Protein AF-A0A371MEX3-F1 (afdb_monomer)

Secondary structure (DSSP, 8-state):
--HHHHHHHHHTTS-----------------------------SSGGG-SSHHHHS--------HHHHHHHHHHHHHHHHH-SS---IIIIIHHHHHHHHHHHHHT--HHHHHHHHHHHHHHH----

Radius of gyration: 25.0 Å; Cα contacts (8 Å, |Δi|>4): 33; chains: 1; bounding box: 58×70×44 Å

Sequence (127 aa):
MSE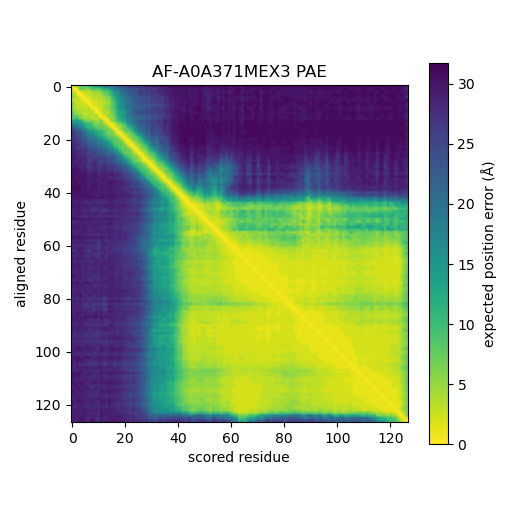DEINNRLSRRLGGDAGNDQDESDDAPSEENAMNAENDVHVRNPWDAERVKSAWNGMTFYLPDAMKDRLDTEYQRLTYECDFEFLKDRHLKPLVIEHGLDAVSEMDPDDVHSALADLEREYSTEE

Structure (mmCIF, N/CA/C/O backbone):
data_AF-A0A371MEX3-F1
#
_entry.id   AF-A0A371MEX3-F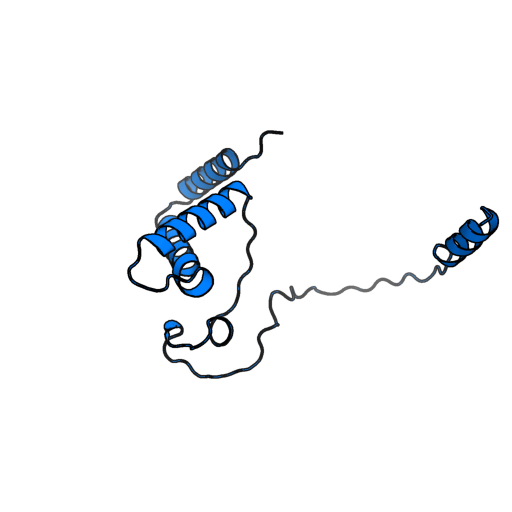1
#
loop_
_atom_site.group_PDB
_atom_site.id
_atom_site.type_symbol
_atom_site.label_atom_id
_atom_site.label_alt_id
_atom_site.label_comp_id
_atom_site.label_asym_id
_atom_site.label_entity_id
_atom_site.label_seq_id
_atom_site.pdbx_PDB_ins_code
_atom_site.Cartn_x
_atom_site.Cartn_y
_atom_site.Cartn_z
_atom_site.occupancy
_atom_site.B_iso_or_equiv
_atom_site.auth_seq_id
_atom_site.auth_comp_id
_atom_site.auth_asym_id
_atom_site.auth_atom_id
_atom_site.pdbx_PDB_model_num
ATOM 1 N N . MET A 1 1 ? -4.411 56.257 -9.674 1.00 52.53 1 MET A N 1
ATOM 2 C CA . MET A 1 1 ? -5.631 55.572 -10.145 1.00 52.53 1 MET A CA 1
ATOM 3 C C . MET A 1 1 ? -6.692 55.833 -9.098 1.00 52.53 1 MET A C 1
ATOM 5 O O . MET A 1 1 ? -6.374 55.668 -7.927 1.00 52.53 1 MET A O 1
ATOM 9 N N . SER A 1 2 ? -7.857 56.341 -9.489 1.00 59.75 2 SER A N 1
ATOM 10 C CA . SER A 1 2 ? -8.897 56.767 -8.542 1.00 59.75 2 SER A CA 1
ATOM 11 C C . SER A 1 2 ? -9.854 55.612 -8.236 1.00 59.75 2 SER A C 1
ATOM 13 O O . SER A 1 2 ? -10.136 54.795 -9.113 1.00 59.75 2 SER A O 1
ATOM 15 N N . GLU A 1 3 ? -10.350 55.542 -7.001 1.00 59.41 3 GLU A N 1
ATOM 16 C CA . GLU A 1 3 ? -11.204 54.458 -6.475 1.00 59.41 3 GLU A CA 1
ATOM 17 C C . GLU A 1 3 ? -12.517 54.259 -7.262 1.00 59.41 3 GLU A C 1
ATOM 19 O O . GLU A 1 3 ? -13.076 53.161 -7.283 1.00 59.41 3 GLU A O 1
ATOM 24 N N . ASP A 1 4 ? -12.953 55.273 -8.011 1.00 62.97 4 ASP A N 1
ATOM 25 C CA . ASP A 1 4 ? -14.137 55.218 -8.875 1.00 62.97 4 ASP A CA 1
ATOM 26 C C . ASP A 1 4 ? -13.981 54.286 -10.092 1.00 62.97 4 ASP A C 1
ATOM 28 O O . ASP A 1 4 ? -14.963 53.751 -10.616 1.00 62.97 4 ASP A O 1
ATOM 32 N N . GLU A 1 5 ? -12.752 54.038 -10.550 1.00 60.97 5 GLU A N 1
ATOM 33 C CA . GLU A 1 5 ? -12.499 53.143 -11.688 1.00 60.97 5 GLU A CA 1
ATOM 34 C C . GLU A 1 5 ? -12.576 51.662 -11.274 1.00 60.97 5 GLU A C 1
ATOM 36 O O . GLU A 1 5 ? -13.011 50.804 -12.047 1.00 60.97 5 GLU A O 1
ATOM 41 N N . ILE A 1 6 ? -12.238 51.364 -10.016 1.00 67.38 6 ILE A N 1
ATOM 42 C CA . ILE A 1 6 ? -12.268 50.008 -9.453 1.00 67.38 6 ILE A CA 1
ATOM 43 C C . ILE A 1 6 ? -13.718 49.573 -9.192 1.00 67.38 6 ILE A C 1
ATOM 45 O O . ILE A 1 6 ? -14.099 48.453 -9.548 1.00 67.38 6 ILE A O 1
ATOM 49 N N . ASN A 1 7 ? -14.559 50.474 -8.674 1.00 63.72 7 ASN A N 1
ATOM 50 C CA . ASN A 1 7 ? -15.971 50.185 -8.401 1.00 63.72 7 ASN A CA 1
ATOM 51 C C . ASN A 1 7 ? -16.790 49.927 -9.676 1.00 63.72 7 ASN A C 1
ATOM 53 O O . ASN A 1 7 ? -17.617 49.016 -9.703 1.00 63.72 7 ASN A O 1
ATOM 57 N N . ASN A 1 8 ? -16.501 50.630 -10.776 1.00 64.00 8 ASN A N 1
ATOM 58 C CA . ASN A 1 8 ? -17.162 50.371 -12.061 1.00 64.00 8 ASN A CA 1
ATOM 59 C C . ASN A 1 8 ? -16.824 48.988 -12.649 1.00 64.00 8 ASN A C 1
ATOM 61 O O . ASN A 1 8 ? -17.633 48.405 -13.377 1.00 64.00 8 ASN A O 1
ATOM 65 N N . ARG A 1 9 ? -15.651 48.429 -12.318 1.00 60.84 9 ARG A N 1
ATOM 66 C CA . ARG A 1 9 ? -15.243 47.087 -12.755 1.00 60.84 9 ARG A CA 1
ATOM 67 C C . ARG A 1 9 ? -15.883 45.977 -11.916 1.00 60.84 9 ARG A C 1
ATOM 69 O O . ARG A 1 9 ? -16.188 44.922 -12.470 1.00 60.84 9 ARG A O 1
ATOM 76 N N . LEU A 1 10 ? -16.117 46.210 -10.621 1.00 63.41 10 LEU A N 1
ATOM 77 C CA . LEU A 1 10 ? -16.800 45.249 -9.747 1.00 63.41 10 LEU A CA 1
ATOM 78 C C . LEU A 1 10 ? -18.302 45.146 -10.046 1.00 63.41 10 LEU A C 1
ATOM 80 O O . LEU A 1 10 ? -18.823 44.033 -10.113 1.00 63.41 10 LEU A O 1
ATOM 84 N N . SER A 1 11 ? -18.979 46.263 -10.325 1.00 63.69 11 SER A N 1
ATOM 85 C CA . SER A 1 11 ? -20.424 46.267 -10.609 1.00 63.69 11 SER A CA 1
ATOM 86 C C . SER A 1 11 ? -20.811 45.504 -11.884 1.00 63.69 11 SER A C 1
ATOM 88 O O . SER A 1 11 ? -21.909 44.965 -11.959 1.00 63.69 11 SER A O 1
ATOM 90 N N . ARG A 1 12 ? -19.912 45.384 -12.877 1.00 61.97 12 ARG A N 1
ATOM 91 C CA . ARG A 1 12 ? -20.153 44.563 -14.084 1.00 61.97 12 ARG A CA 1
ATOM 92 C C . ARG A 1 12 ? -19.970 43.063 -13.873 1.00 61.97 12 ARG A C 1
ATOM 94 O O . ARG A 1 12 ? -20.404 42.293 -14.720 1.00 61.97 12 ARG A O 1
ATOM 101 N N . ARG A 1 13 ? -19.286 42.640 -12.806 1.00 58.44 13 ARG A N 1
ATOM 102 C CA . ARG A 1 13 ? -18.913 41.228 -12.616 1.00 58.44 13 ARG A CA 1
ATOM 103 C C . ARG A 1 13 ? -19.823 40.478 -11.643 1.00 58.44 13 ARG A C 1
ATOM 105 O O . ARG A 1 13 ? -19.714 39.263 -11.564 1.00 58.44 13 ARG A O 1
ATOM 112 N N . LEU A 1 14 ? -20.688 41.189 -10.915 1.00 60.38 14 LEU A N 1
ATOM 113 C CA . LEU A 1 14 ? -21.486 40.637 -9.811 1.00 60.38 14 LEU A CA 1
ATOM 114 C C . LEU A 1 14 ? -22.994 40.948 -9.904 1.00 60.38 14 LEU A C 1
ATOM 116 O O . LEU A 1 14 ? -23.705 40.770 -8.922 1.00 60.38 14 LEU A O 1
ATOM 120 N N . GLY A 1 15 ? -23.508 41.399 -11.054 1.00 43.91 15 GLY A N 1
ATOM 121 C CA . GLY A 1 15 ? -24.896 41.866 -11.159 1.00 43.91 15 GLY A CA 1
ATOM 122 C C . GLY A 1 15 ? -25.678 41.354 -12.366 1.00 43.91 15 GLY A C 1
ATOM 123 O O . GLY A 1 15 ? -25.809 42.087 -13.338 1.00 43.91 15 GLY A O 1
ATOM 124 N N . GLY A 1 16 ? -26.262 40.158 -12.230 1.00 41.78 16 GLY A N 1
ATOM 125 C CA . GLY A 1 16 ? -27.642 39.889 -12.658 1.00 41.78 16 GLY A CA 1
ATOM 126 C C . GLY A 1 16 ? -27.874 39.187 -13.999 1.00 41.78 16 GLY A C 1
ATOM 127 O O . GLY A 1 16 ? -27.817 39.822 -15.045 1.00 41.78 16 GLY A O 1
ATOM 128 N N . ASP A 1 17 ? -28.307 37.927 -13.932 1.00 39.59 17 ASP A N 1
ATOM 129 C CA . ASP A 1 17 ? -29.609 37.553 -14.497 1.00 39.59 17 ASP A CA 1
ATOM 130 C C . ASP A 1 17 ? -30.230 36.419 -13.668 1.00 39.59 17 ASP A C 1
ATOM 132 O O . ASP A 1 17 ? -29.537 35.503 -13.225 1.00 39.59 17 ASP A O 1
ATOM 136 N N . ALA A 1 18 ? -31.524 36.549 -13.395 1.00 48.94 18 ALA A N 1
ATOM 137 C CA . ALA A 1 18 ? -32.317 35.679 -12.547 1.00 48.94 18 ALA A CA 1
ATOM 138 C C . ALA A 1 18 ? -33.547 35.218 -13.331 1.00 48.94 18 ALA A C 1
ATOM 140 O O . ALA A 1 18 ? -34.317 36.054 -13.799 1.00 48.94 18 ALA A O 1
ATOM 141 N N . GLY A 1 19 ? -33.768 33.902 -13.371 1.00 37.12 19 GLY A N 1
ATOM 142 C CA . GLY A 1 19 ? -35.074 33.304 -13.649 1.00 37.12 19 GLY A CA 1
ATOM 143 C C . GLY A 1 19 ? -35.027 32.074 -14.553 1.00 37.12 19 GLY A C 1
ATOM 144 O O . GLY A 1 19 ? -34.819 32.215 -15.752 1.00 37.12 19 GLY A O 1
ATOM 145 N N . ASN A 1 20 ? -35.277 30.886 -13.989 1.00 37.41 20 ASN A N 1
ATOM 146 C CA . ASN A 1 20 ? -36.484 30.087 -14.266 1.00 37.41 20 ASN A CA 1
ATOM 147 C C . ASN A 1 20 ? -3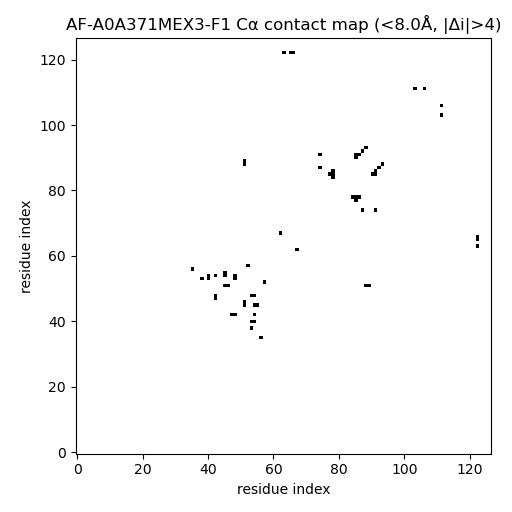6.380 28.694 -13.603 1.00 37.41 20 ASN A C 1
ATOM 149 O O . ASN A 1 20 ? -35.573 27.869 -14.024 1.00 37.41 20 ASN A O 1
ATOM 153 N N . ASP A 1 21 ? -37.217 28.442 -12.592 1.00 43.22 21 ASP A N 1
ATOM 154 C CA . ASP A 1 21 ? -37.519 27.110 -12.050 1.00 43.22 21 ASP A CA 1
ATOM 155 C C . ASP A 1 21 ? -38.229 26.244 -13.103 1.00 43.22 21 ASP A C 1
ATOM 157 O O . ASP A 1 21 ? -39.233 26.676 -13.675 1.00 43.22 21 ASP A O 1
ATOM 161 N N . GLN A 1 22 ? -37.771 25.004 -13.290 1.00 38.97 22 GLN A N 1
ATOM 162 C CA . GLN A 1 22 ? -38.652 23.873 -13.588 1.00 38.97 22 GLN A CA 1
ATOM 163 C C . GLN A 1 22 ? -37.989 22.544 -13.193 1.00 38.97 22 GLN A C 1
ATOM 165 O O . GLN A 1 22 ? -36.903 22.202 -13.651 1.00 38.97 22 GLN A O 1
ATOM 170 N N . ASP A 1 23 ? -38.687 21.869 -12.287 1.00 37.59 23 ASP A N 1
ATOM 171 C CA . ASP A 1 23 ? -38.516 20.523 -11.747 1.00 37.59 23 ASP A CA 1
ATOM 172 C C . ASP A 1 23 ? -38.795 19.463 -12.824 1.00 37.59 23 ASP A C 1
ATOM 174 O O . ASP A 1 23 ? -39.835 19.544 -13.473 1.00 37.59 23 ASP A O 1
ATOM 178 N N . GLU A 1 24 ? -37.893 18.492 -13.003 1.00 33.34 24 GLU A N 1
ATOM 179 C CA . GLU A 1 24 ? -38.233 17.122 -13.409 1.00 33.34 24 GLU A CA 1
ATOM 180 C C . GLU A 1 24 ? -37.055 16.165 -13.121 1.00 33.34 24 GLU A C 1
ATOM 182 O O . GLU A 1 24 ? -35.913 16.362 -13.536 1.00 33.34 24 GLU A O 1
ATOM 187 N N . SER A 1 25 ? -37.391 15.138 -12.346 1.00 42.34 25 SER A N 1
ATOM 188 C CA . SER A 1 25 ? -36.701 13.883 -12.045 1.00 42.34 25 SER A CA 1
ATOM 189 C C . SER A 1 25 ? -35.983 13.222 -13.228 1.00 42.34 25 SER A C 1
ATOM 191 O O . SER A 1 25 ? -36.576 13.087 -14.290 1.00 42.34 25 SER A O 1
ATOM 193 N N . ASP A 1 26 ? -34.776 12.693 -13.011 1.00 29.28 26 ASP A N 1
ATOM 194 C CA . ASP A 1 26 ? -34.539 11.238 -12.984 1.00 29.28 26 ASP A CA 1
ATOM 195 C C . ASP A 1 26 ? -33.046 10.892 -12.831 1.00 29.28 26 ASP A C 1
ATOM 197 O O . ASP A 1 26 ? -32.171 11.496 -13.444 1.00 29.28 26 ASP A O 1
ATOM 201 N N . ASP A 1 27 ? -32.818 9.895 -11.976 1.00 35.53 27 ASP A N 1
ATOM 202 C CA . ASP A 1 27 ? -31.770 8.871 -12.016 1.00 35.53 27 ASP A CA 1
ATOM 203 C C . ASP A 1 27 ? -30.324 9.295 -12.341 1.00 35.53 27 ASP A C 1
ATOM 205 O O . ASP A 1 27 ? -29.911 9.498 -13.483 1.00 35.53 27 ASP A O 1
ATOM 209 N N . ALA A 1 28 ? -29.503 9.316 -11.293 1.00 46.28 28 ALA A N 1
ATOM 210 C CA . ALA A 1 28 ? -28.062 9.232 -11.432 1.00 46.28 28 ALA A CA 1
ATOM 211 C C . ALA A 1 28 ? -27.660 7.865 -12.011 1.00 46.28 28 ALA A C 1
ATOM 213 O O . ALA A 1 28 ? -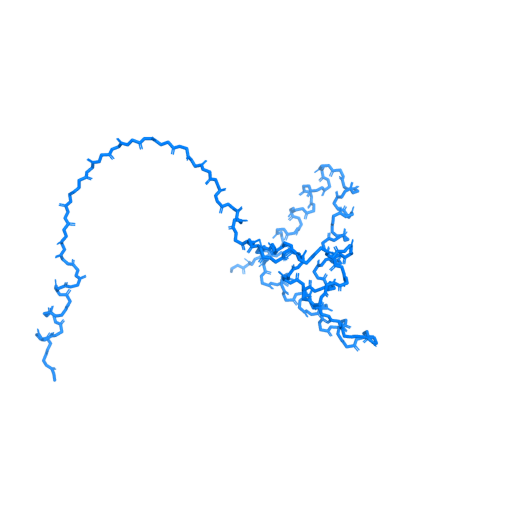27.962 6.842 -11.396 1.00 46.28 28 ALA A O 1
ATOM 214 N N . PRO A 1 29 ? -26.794 7.817 -13.030 1.00 39.69 29 PRO A N 1
ATOM 215 C CA . PRO A 1 29 ? -25.697 6.886 -13.010 1.00 39.69 29 PRO A CA 1
ATOM 216 C C . PRO A 1 29 ? -24.497 7.607 -12.394 1.00 39.69 29 PRO A C 1
ATOM 218 O O . PRO A 1 29 ? -24.087 8.685 -12.825 1.00 39.69 29 PRO A O 1
ATOM 221 N N . SER A 1 30 ? -23.930 6.993 -11.361 1.00 46.50 30 SER A N 1
ATOM 222 C CA . SER A 1 30 ? -22.552 7.246 -10.961 1.00 46.50 30 SER A CA 1
ATOM 223 C C . SER A 1 30 ? -21.661 7.071 -12.197 1.00 46.50 30 SER A C 1
ATOM 225 O O . SER A 1 30 ? -21.398 5.946 -12.621 1.00 46.50 30 SER A O 1
ATOM 227 N N . GLU A 1 31 ? -21.226 8.171 -12.812 1.00 44.28 31 GLU A N 1
ATOM 228 C CA . GLU A 1 31 ? -20.153 8.175 -13.810 1.00 44.28 31 GLU A CA 1
ATOM 229 C C . GLU A 1 31 ? -18.805 8.008 -13.094 1.00 44.28 31 GLU A C 1
ATOM 231 O O . GLU A 1 31 ? -17.915 8.858 -13.144 1.00 44.28 31 GLU A O 1
ATOM 236 N N . GLU A 1 32 ? -18.645 6.897 -12.379 1.00 44.28 32 GLU A N 1
ATOM 237 C CA . GLU A 1 32 ? -17.353 6.501 -11.844 1.00 44.28 32 GLU A CA 1
ATOM 238 C C . GLU A 1 32 ? -16.549 5.827 -12.967 1.00 44.28 32 GLU A C 1
ATOM 240 O O . GLU A 1 32 ? -16.823 4.706 -13.388 1.00 44.28 32 GLU A O 1
ATOM 245 N N . ASN A 1 33 ? -15.535 6.546 -13.456 1.00 52.03 33 ASN A N 1
ATOM 246 C CA . ASN A 1 33 ? -14.422 6.038 -14.269 1.00 52.03 33 ASN A CA 1
ATOM 247 C C . ASN A 1 33 ? -14.741 5.490 -15.676 1.00 52.03 33 ASN A C 1
ATOM 249 O O . ASN A 1 33 ? -14.258 4.431 -16.071 1.00 52.03 33 ASN A O 1
ATOM 253 N N . ALA A 1 34 ? -15.417 6.279 -16.514 1.00 40.91 34 ALA A N 1
ATOM 254 C CA . ALA A 1 34 ? -15.501 6.029 -17.960 1.00 40.91 34 ALA A CA 1
ATOM 255 C C . ALA A 1 34 ? -14.425 6.780 -18.785 1.00 40.91 34 ALA A C 1
ATOM 257 O O . ALA A 1 34 ? -14.703 7.269 -19.878 1.00 40.91 34 ALA A O 1
ATOM 258 N N . MET A 1 35 ? -13.186 6.903 -18.290 1.00 42.53 35 MET A N 1
ATOM 259 C CA . MET A 1 35 ? -12.092 7.553 -19.037 1.00 42.53 35 MET A CA 1
ATOM 260 C C . MET A 1 35 ? -10.829 6.692 -19.102 1.00 42.53 35 MET A C 1
ATOM 262 O O . MET A 1 35 ? -9.802 7.069 -18.557 1.00 42.53 35 MET A O 1
ATOM 266 N N . ASN A 1 36 ? -10.889 5.547 -19.783 1.00 51.91 36 ASN A N 1
ATOM 267 C CA . ASN A 1 36 ? -9.723 4.932 -20.438 1.00 51.91 36 ASN A CA 1
ATOM 268 C C . ASN A 1 36 ? -10.210 4.065 -21.609 1.00 51.91 36 ASN A C 1
ATOM 270 O O . ASN A 1 36 ? -10.125 2.840 -21.589 1.00 51.91 36 ASN A O 1
ATOM 274 N N . ALA A 1 37 ? -10.777 4.716 -22.625 1.00 47.91 37 ALA A N 1
ATOM 275 C CA . ALA A 1 37 ? -11.052 4.071 -23.898 1.00 47.91 37 ALA A CA 1
ATOM 276 C C . ALA A 1 37 ? -9.777 4.057 -24.765 1.00 47.91 37 ALA A C 1
ATOM 278 O O . ALA A 1 37 ? -9.216 5.104 -25.084 1.00 47.91 37 ALA A O 1
ATOM 279 N N . GLU A 1 38 ? -9.386 2.837 -25.140 1.00 49.75 38 GLU A N 1
ATOM 280 C CA . GLU A 1 38 ? -8.709 2.458 -26.389 1.00 49.75 38 GLU A CA 1
ATOM 281 C C . GLU A 1 38 ? -7.196 2.725 -26.525 1.00 49.75 38 GLU A C 1
ATOM 283 O O . GLU A 1 38 ? -6.724 3.653 -27.176 1.00 49.75 38 GLU A O 1
ATOM 288 N N . ASN A 1 39 ? -6.420 1.758 -26.033 1.00 49.06 39 ASN A N 1
ATOM 289 C CA . ASN A 1 39 ? -5.369 1.116 -26.827 1.00 49.06 39 ASN A CA 1
ATOM 290 C C . ASN A 1 39 ? -5.399 -0.377 -26.487 1.00 49.06 39 ASN A C 1
ATOM 292 O O . ASN A 1 39 ? -4.785 -0.793 -25.508 1.00 49.06 39 ASN A O 1
ATOM 296 N N . ASP A 1 40 ? -6.134 -1.176 -27.265 1.00 49.31 40 ASP A N 1
ATOM 297 C CA . ASP A 1 40 ? -6.163 -2.639 -27.125 1.00 49.31 40 ASP A CA 1
ATOM 298 C C . ASP A 1 40 ? -4.840 -3.236 -27.636 1.00 49.31 40 ASP A C 1
ATOM 300 O O . ASP A 1 40 ? -4.746 -3.886 -28.677 1.00 49.31 40 ASP A O 1
ATOM 304 N N . VAL A 1 41 ? -3.757 -2.946 -26.915 1.00 56.66 41 VAL A N 1
ATOM 305 C CA . VAL A 1 41 ? -2.580 -3.801 -26.914 1.00 56.66 41 VAL A CA 1
ATOM 306 C C . VAL A 1 41 ? -2.967 -4.958 -26.010 1.00 56.66 41 VAL A C 1
ATOM 308 O O . VAL A 1 41 ? -2.976 -4.816 -24.791 1.00 56.66 41 VAL A O 1
ATOM 311 N N . HIS A 1 42 ? -3.328 -6.093 -26.605 1.00 58.31 42 HIS A N 1
ATOM 312 C CA . HIS A 1 42 ? -3.697 -7.286 -25.854 1.00 58.31 42 HIS A CA 1
ATOM 313 C C . HIS A 1 42 ? -2.455 -7.866 -25.155 1.00 58.31 42 HIS A C 1
ATOM 315 O O . HIS A 1 42 ? -1.787 -8.774 -25.658 1.00 58.31 42 HIS A O 1
ATOM 321 N N . VAL A 1 43 ? -2.087 -7.291 -24.009 1.00 61.69 43 VAL A N 1
ATOM 322 C CA . VAL A 1 43 ? -0.989 -7.783 -23.181 1.00 61.69 43 VAL A CA 1
ATOM 323 C C . VAL A 1 43 ? -1.504 -9.000 -22.414 1.00 61.69 43 VAL A C 1
ATOM 325 O O . VAL A 1 43 ? -2.398 -8.885 -21.582 1.00 61.69 43 VAL A O 1
ATOM 328 N N . ARG A 1 44 ? -0.950 -10.187 -22.693 1.00 76.12 44 ARG A N 1
ATOM 329 C CA . ARG A 1 44 ? -1.365 -11.442 -22.028 1.00 76.12 44 ARG A CA 1
ATOM 330 C C . ARG A 1 44 ? -1.120 -11.431 -20.522 1.00 76.12 44 ARG A C 1
ATOM 332 O O . ARG A 1 44 ? -1.848 -12.078 -19.780 1.00 76.12 44 ARG A O 1
ATOM 339 N N . ASN A 1 45 ? -0.080 -10.728 -20.099 1.00 82.25 45 ASN A N 1
ATOM 340 C CA . ASN A 1 45 ? 0.273 -10.531 -18.709 1.00 82.25 45 ASN A CA 1
ATOM 341 C C . ASN A 1 45 ? 0.385 -9.022 -18.464 1.00 82.25 45 ASN A C 1
ATOM 343 O O . ASN A 1 45 ? 1.274 -8.403 -19.044 1.00 82.25 45 ASN A O 1
ATOM 347 N N . PRO A 1 46 ? -0.452 -8.414 -17.607 1.00 81.81 46 PRO A N 1
ATOM 348 C CA . PRO A 1 46 ? -0.416 -6.973 -17.356 1.00 81.81 46 PRO A CA 1
ATOM 349 C C . PRO A 1 46 ? 0.983 -6.448 -16.982 1.00 81.81 46 PRO A C 1
ATOM 351 O O . PRO A 1 46 ? 1.305 -5.292 -17.261 1.00 81.81 46 PRO A O 1
ATOM 354 N N . TRP A 1 47 ? 1.832 -7.290 -16.390 1.00 86.06 47 TRP A N 1
ATOM 355 C CA . TRP A 1 47 ? 3.204 -6.959 -16.003 1.00 86.06 47 TRP A CA 1
ATOM 356 C C . TRP A 1 47 ? 4.175 -6.793 -17.185 1.00 86.06 47 TRP A C 1
ATOM 358 O O . TRP A 1 47 ? 5.167 -6.081 -17.045 1.00 86.06 47 TRP A O 1
ATOM 368 N N . ASP A 1 48 ? 3.859 -7.358 -18.354 1.00 85.38 48 ASP A N 1
ATOM 369 C CA . ASP A 1 48 ? 4.685 -7.273 -19.569 1.00 85.38 48 ASP A CA 1
ATOM 370 C C . ASP A 1 48 ? 4.448 -5.973 -20.360 1.00 85.38 48 ASP A C 1
ATOM 372 O O . ASP A 1 48 ? 5.124 -5.707 -21.355 1.00 85.38 48 ASP A O 1
ATOM 376 N N . ALA A 1 49 ? 3.468 -5.158 -19.957 1.00 85.38 49 ALA A N 1
ATOM 377 C CA . ALA A 1 49 ? 3.172 -3.900 -20.627 1.00 85.38 49 ALA A CA 1
ATOM 378 C C . ALA A 1 49 ? 4.389 -2.961 -20.588 1.00 85.38 49 ALA A C 1
ATOM 380 O O . ALA A 1 49 ? 5.106 -2.901 -19.595 1.00 85.38 49 ALA A O 1
ATOM 381 N N . GLU A 1 50 ? 4.616 -2.147 -21.616 1.00 82.62 50 GLU A N 1
ATOM 382 C CA . GLU A 1 50 ? 5.700 -1.153 -21.555 1.00 82.62 50 GLU A CA 1
ATOM 383 C C . GLU A 1 50 ? 5.358 -0.030 -20.559 1.00 82.62 50 GLU A C 1
ATOM 385 O O . GLU A 1 50 ? 6.196 0.402 -19.768 1.00 82.62 50 GLU A O 1
ATOM 390 N N . ARG A 1 51 ? 4.089 0.396 -20.535 1.00 83.06 51 ARG A N 1
ATOM 391 C CA . ARG A 1 51 ? 3.568 1.422 -19.626 1.00 83.06 51 ARG A CA 1
ATOM 392 C C . ARG A 1 51 ? 2.412 0.861 -18.807 1.00 83.06 51 ARG A C 1
ATOM 394 O O . ARG A 1 51 ? 1.484 0.281 -19.355 1.00 83.06 51 ARG A O 1
ATOM 401 N N . VAL A 1 52 ? 2.415 1.112 -17.499 1.00 82.62 52 VAL A N 1
ATOM 402 C CA . VAL A 1 52 ? 1.319 0.700 -16.598 1.00 82.62 52 VAL A CA 1
ATOM 403 C C . VAL A 1 52 ? -0.026 1.261 -17.072 1.00 82.62 52 VAL A C 1
ATOM 405 O O . VAL A 1 52 ? -0.997 0.528 -17.208 1.00 82.62 52 VAL A O 1
ATOM 408 N N . LYS A 1 53 ? -0.060 2.550 -17.435 1.00 83.44 53 LYS A N 1
ATOM 409 C CA . LYS A 1 53 ? -1.286 3.247 -17.860 1.00 83.44 53 LYS A CA 1
ATOM 410 C C . LYS A 1 53 ? -1.916 2.717 -19.152 1.00 83.44 53 LYS A C 1
ATOM 412 O O . LYS A 1 53 ? -3.064 3.037 -19.412 1.00 83.44 53 LYS A O 1
ATOM 417 N N . SER A 1 54 ? -1.177 1.979 -19.984 1.00 81.75 54 SER A N 1
ATOM 418 C CA . SER A 1 54 ? -1.731 1.430 -21.229 1.00 81.75 54 SER A CA 1
ATOM 419 C C . SER A 1 54 ? -2.377 0.060 -21.048 1.00 81.75 54 SER A C 1
ATOM 421 O O . SER A 1 54 ? -3.038 -0.399 -21.967 1.00 81.75 54 SER A O 1
ATOM 423 N N . ALA A 1 55 ? -2.152 -0.610 -19.915 1.00 84.12 55 ALA A N 1
ATOM 424 C CA . ALA A 1 55 ? -2.637 -1.971 -19.688 1.00 84.12 55 ALA A CA 1
ATOM 425 C C . ALA A 1 55 ? -3.439 -2.132 -18.390 1.00 84.12 55 ALA A C 1
ATOM 427 O O . ALA A 1 55 ? -4.101 -3.151 -18.219 1.00 84.12 55 ALA A O 1
ATOM 428 N N . TRP A 1 56 ? -3.327 -1.197 -17.442 1.00 90.19 56 TRP A N 1
ATOM 429 C CA . TRP A 1 56 ? -3.942 -1.305 -16.118 1.00 90.19 56 TRP A CA 1
ATOM 430 C C . TRP A 1 56 ? -4.992 -0.217 -15.921 1.00 90.19 56 TRP A C 1
ATOM 432 O O . TRP A 1 56 ? -4.800 0.930 -16.332 1.00 90.19 56 TRP A O 1
ATOM 442 N N . ASN A 1 57 ? -6.065 -0.567 -15.214 1.00 88.06 57 ASN A N 1
ATOM 443 C CA . ASN A 1 57 ? -7.095 0.382 -14.814 1.00 88.06 57 ASN A CA 1
ATOM 444 C C . ASN A 1 57 ? -6.603 1.197 -13.615 1.00 88.06 57 ASN A C 1
ATOM 446 O O . ASN A 1 57 ? -6.289 0.648 -12.559 1.00 88.06 57 ASN A O 1
ATOM 450 N N . GLY A 1 58 ? -6.509 2.515 -13.792 1.00 86.12 58 GLY A N 1
ATOM 451 C CA . GLY A 1 58 ? -6.131 3.425 -12.717 1.00 86.12 58 GLY A CA 1
ATOM 452 C C . GLY A 1 58 ? -7.231 3.535 -11.662 1.00 86.12 58 GLY A C 1
ATOM 453 O O . GLY A 1 58 ? -8.396 3.697 -12.005 1.00 86.12 58 GLY A O 1
ATOM 454 N N . MET A 1 59 ? -6.839 3.504 -10.388 1.00 88.25 59 MET A N 1
ATOM 455 C CA . MET A 1 59 ? -7.709 3.770 -9.243 1.00 88.25 59 MET A CA 1
ATOM 456 C C . MET A 1 59 ? -7.099 4.894 -8.403 1.00 88.25 59 MET A C 1
ATOM 458 O O . MET A 1 59 ? -5.891 4.895 -8.149 1.00 88.25 59 MET A O 1
ATOM 462 N N . THR A 1 60 ? -7.930 5.842 -7.972 1.00 89.75 60 THR A N 1
ATOM 463 C CA . THR A 1 60 ? -7.530 6.909 -7.045 1.00 89.75 60 THR A CA 1
ATOM 464 C C . THR A 1 60 ? -8.180 6.652 -5.695 1.00 89.75 60 THR A C 1
ATOM 466 O O . THR A 1 60 ? -9.375 6.388 -5.630 1.00 89.75 60 THR A O 1
ATOM 469 N N . PHE A 1 61 ? -7.403 6.746 -4.621 1.00 90.62 61 PHE A N 1
ATOM 470 C CA . PHE A 1 61 ? -7.894 6.677 -3.249 1.00 90.62 61 PHE A CA 1
ATOM 471 C C . PHE A 1 61 ? -7.223 7.762 -2.409 1.00 90.62 61 PHE A C 1
ATOM 473 O O . PHE A 1 61 ? -6.098 8.182 -2.697 1.00 90.62 61 PHE A O 1
ATOM 480 N N . TYR A 1 62 ? -7.932 8.224 -1.385 1.00 93.06 62 TYR A N 1
ATOM 481 C CA . TYR A 1 62 ? -7.441 9.221 -0.441 1.00 93.06 62 TYR A CA 1
ATOM 482 C C . TYR A 1 62 ? -6.828 8.524 0.768 1.00 93.06 62 TYR A C 1
ATOM 484 O O . TYR A 1 62 ? -7.376 7.542 1.262 1.00 93.06 62 TYR A O 1
ATOM 492 N N . LEU A 1 63 ? -5.697 9.042 1.238 1.00 93.94 63 LEU A N 1
ATOM 493 C CA . LEU A 1 63 ? -5.024 8.582 2.447 1.00 93.94 63 LEU A CA 1
ATOM 494 C C . LEU A 1 63 ? -4.831 9.773 3.391 1.00 93.94 63 LEU A C 1
ATOM 496 O O . LEU A 1 63 ? -4.550 10.867 2.893 1.00 93.94 63 LEU A O 1
ATOM 500 N N . PRO A 1 64 ? -4.897 9.573 4.719 1.00 95.12 64 PRO A N 1
ATOM 501 C CA . PRO A 1 64 ? -4.363 10.539 5.672 1.00 95.12 64 PRO A CA 1
ATOM 502 C C . PRO A 1 64 ? -2.895 10.858 5.362 1.00 95.12 64 PRO A C 1
ATOM 504 O O . PRO A 1 64 ? -2.139 9.960 4.977 1.00 95.12 64 PRO A O 1
ATOM 507 N N . ASP A 1 65 ? -2.470 12.108 5.563 1.00 94.56 65 ASP A N 1
ATOM 508 C CA . ASP A 1 65 ? -1.116 12.559 5.201 1.00 94.56 65 ASP A CA 1
ATOM 509 C C . ASP A 1 65 ? -0.027 11.700 5.855 1.00 94.56 65 ASP A C 1
ATOM 511 O O . ASP A 1 65 ? 0.866 11.206 5.170 1.00 94.56 65 ASP A O 1
ATOM 515 N N . ALA A 1 66 ? -0.160 11.401 7.150 1.00 94.94 66 ALA A N 1
ATOM 516 C CA . ALA A 1 66 ? 0.785 10.538 7.858 1.00 94.94 66 ALA A CA 1
ATOM 517 C C . ALA A 1 66 ? 0.849 9.110 7.273 1.00 94.94 66 ALA A C 1
ATOM 519 O O . ALA A 1 66 ? 1.921 8.506 7.214 1.00 94.94 66 ALA A O 1
ATOM 520 N N . MET A 1 67 ? -0.271 8.575 6.775 1.00 95.62 67 MET A N 1
ATOM 521 C CA . MET A 1 67 ? -0.300 7.266 6.114 1.00 95.62 67 MET A CA 1
ATOM 522 C C . MET A 1 67 ? 0.363 7.323 4.735 1.00 95.62 67 MET A C 1
ATOM 524 O O . MET A 1 67 ? 1.136 6.434 4.369 1.00 95.62 67 MET A O 1
ATOM 528 N N . LYS A 1 68 ? 0.100 8.389 3.973 1.00 95.50 68 LYS A N 1
ATOM 529 C CA . LYS A 1 68 ? 0.758 8.643 2.689 1.00 95.50 68 LYS A CA 1
ATOM 530 C C . LYS A 1 68 ? 2.274 8.774 2.869 1.00 95.50 68 LYS A C 1
ATOM 532 O O . LYS A 1 68 ? 3.027 8.191 2.091 1.00 95.50 68 LYS A O 1
ATOM 537 N N . ASP A 1 69 ? 2.718 9.484 3.898 1.00 96.19 69 ASP A N 1
ATOM 538 C CA . ASP A 1 69 ? 4.136 9.695 4.194 1.00 96.19 69 ASP A CA 1
ATOM 539 C C . ASP A 1 69 ? 4.827 8.399 4.626 1.00 96.19 69 ASP A C 1
ATOM 541 O O . ASP A 1 69 ? 5.963 8.129 4.221 1.00 96.19 69 ASP A O 1
ATOM 545 N N . ARG A 1 70 ? 4.124 7.532 5.365 1.00 96.1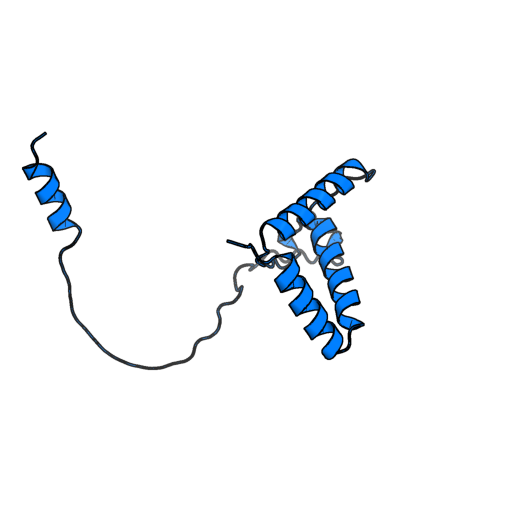9 70 ARG A N 1
ATOM 546 C CA . ARG A 1 70 ? 4.595 6.173 5.656 1.00 96.19 70 ARG A CA 1
ATOM 547 C C . ARG A 1 70 ? 4.779 5.357 4.374 1.00 96.19 70 ARG A C 1
ATOM 549 O O . ARG A 1 70 ? 5.835 4.756 4.188 1.00 96.19 70 ARG A O 1
ATOM 556 N N . LEU A 1 71 ? 3.804 5.378 3.462 1.00 96.56 71 LEU A N 1
ATOM 557 C CA . LEU A 1 71 ? 3.916 4.707 2.160 1.00 96.56 71 LEU A CA 1
ATOM 558 C C . LEU A 1 71 ? 5.092 5.257 1.329 1.00 96.56 71 LEU A C 1
ATOM 560 O O . LEU A 1 71 ? 5.812 4.490 0.690 1.00 96.56 71 LEU A O 1
ATOM 564 N N .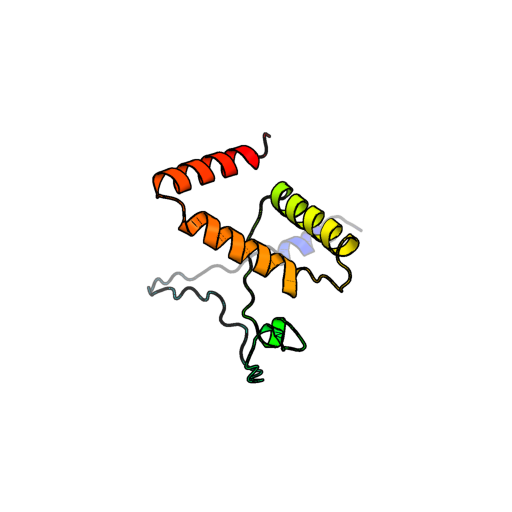 ASP A 1 72 ? 5.304 6.575 1.343 1.00 96.88 72 ASP A N 1
ATOM 565 C CA . ASP A 1 72 ? 6.427 7.231 0.660 1.00 96.88 72 ASP A CA 1
ATOM 566 C C . ASP A 1 72 ? 7.784 6.863 1.273 1.00 96.88 72 ASP A C 1
ATOM 568 O O . ASP A 1 72 ? 8.762 6.679 0.547 1.00 96.88 72 ASP A O 1
ATOM 572 N N . THR A 1 73 ? 7.847 6.707 2.593 1.00 97.75 73 THR A N 1
ATOM 573 C CA . THR A 1 73 ? 9.059 6.279 3.303 1.00 97.75 73 THR A CA 1
ATOM 574 C C . THR A 1 73 ? 9.437 4.849 2.925 1.00 97.75 73 THR A C 1
ATOM 576 O O . THR A 1 73 ? 10.585 4.583 2.565 1.00 97.75 73 THR A O 1
ATOM 579 N N . GLU A 1 74 ? 8.467 3.933 2.927 1.00 97.75 74 GLU A N 1
ATOM 580 C CA . GLU A 1 74 ? 8.679 2.544 2.505 1.00 97.75 74 GLU A CA 1
ATOM 581 C C . GLU A 1 74 ? 9.105 2.458 1.035 1.00 97.75 74 GLU A C 1
ATOM 583 O O . GLU A 1 74 ? 10.014 1.701 0.690 1.00 97.75 74 GLU A O 1
ATOM 588 N N . TYR A 1 75 ? 8.514 3.289 0.171 1.00 97.81 75 TYR A N 1
ATOM 589 C CA . TYR A 1 75 ? 8.936 3.402 -1.221 1.00 97.81 75 TYR A CA 1
ATOM 590 C C . TYR A 1 75 ? 10.409 3.799 -1.356 1.00 97.81 75 TYR A C 1
ATOM 592 O O . TYR A 1 75 ? 11.153 3.167 -2.108 1.00 97.81 75 TYR A O 1
ATOM 600 N N . GLN A 1 76 ? 10.839 4.837 -0.633 1.00 97.69 76 GLN A N 1
ATOM 601 C CA . GLN A 1 76 ? 12.226 5.304 -0.664 1.00 97.69 76 GLN A CA 1
ATOM 602 C C . GLN A 1 76 ? 13.188 4.233 -0.152 1.00 97.69 76 GLN A C 1
ATOM 604 O O . GLN A 1 76 ? 14.227 4.011 -0.775 1.00 97.69 76 GLN A O 1
ATOM 609 N N . ARG A 1 77 ? 12.822 3.533 0.932 1.00 97.88 77 ARG A N 1
ATOM 610 C CA . ARG A 1 77 ? 13.619 2.424 1.464 1.00 97.88 77 ARG A CA 1
ATOM 611 C C . ARG A 1 77 ? 13.804 1.328 0.416 1.00 97.88 77 ARG A C 1
ATOM 613 O O . ARG A 1 77 ? 14.936 0.976 0.107 1.00 97.88 77 ARG A O 1
ATOM 620 N N . LEU A 1 78 ? 12.716 0.837 -0.179 1.00 97.38 78 LEU A N 1
ATOM 621 C CA . LEU A 1 78 ? 12.774 -0.241 -1.174 1.00 97.38 78 LEU A CA 1
ATOM 622 C C . LEU A 1 78 ? 13.508 0.178 -2.451 1.00 97.38 78 LEU A C 1
ATOM 624 O O . LEU A 1 78 ? 14.245 -0.616 -3.021 1.00 97.38 78 LEU A O 1
ATOM 628 N N . THR A 1 79 ? 13.380 1.439 -2.864 1.00 96.44 79 THR A N 1
ATOM 629 C CA . THR A 1 79 ? 14.147 1.978 -3.999 1.00 96.44 79 THR A CA 1
ATOM 630 C C . THR A 1 79 ? 15.655 1.954 -3.736 1.00 96.44 79 THR A C 1
ATOM 632 O O . THR A 1 79 ? 16.435 1.802 -4.671 1.00 96.44 79 THR A O 1
ATOM 635 N N . TYR A 1 80 ? 16.073 2.112 -2.478 1.00 96.38 80 TYR A N 1
ATOM 636 C CA . TYR A 1 80 ? 17.478 2.047 -2.085 1.00 96.38 80 TYR A CA 1
ATOM 637 C C . TYR A 1 80 ? 17.973 0.609 -1.863 1.00 96.38 80 TYR 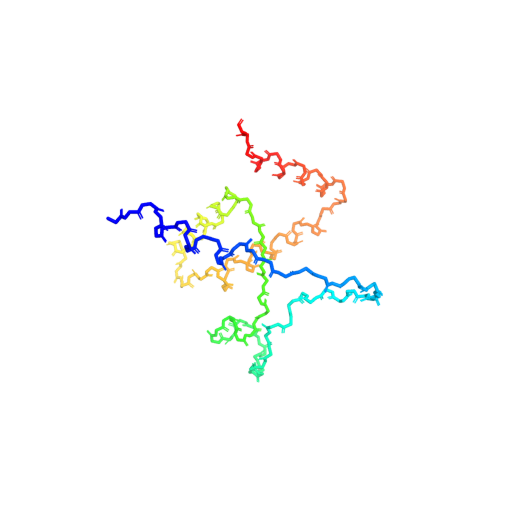A C 1
ATOM 639 O O . TYR A 1 80 ? 19.125 0.305 -2.160 1.00 96.38 80 TYR A O 1
ATOM 647 N N . GLU A 1 81 ? 17.124 -0.264 -1.319 1.00 96.94 81 GLU A N 1
ATOM 648 C CA . GLU A 1 81 ? 17.495 -1.628 -0.917 1.00 96.94 81 GLU A CA 1
ATOM 649 C C . GLU A 1 81 ? 17.375 -2.667 -2.041 1.00 96.94 81 GLU A C 1
ATOM 651 O O . GLU A 1 81 ? 18.039 -3.700 -1.980 1.00 96.94 81 GLU A O 1
ATOM 656 N N . CYS A 1 82 ? 16.529 -2.443 -3.049 1.00 95.44 82 CYS A N 1
ATOM 657 C CA . CYS A 1 82 ? 16.345 -3.390 -4.147 1.00 95.44 82 CYS A CA 1
ATOM 658 C C . CYS A 1 82 ? 17.414 -3.235 -5.240 1.00 95.44 82 CYS A C 1
ATOM 660 O O . CYS A 1 82 ? 17.703 -2.136 -5.703 1.00 95.44 82 CYS A O 1
ATOM 662 N N . ASP A 1 83 ? 17.906 -4.365 -5.757 1.00 94.75 83 ASP A N 1
ATOM 663 C CA . ASP A 1 83 ? 18.880 -4.422 -6.863 1.00 94.75 83 ASP A CA 1
ATOM 664 C C . ASP A 1 83 ? 18.265 -4.151 -8.258 1.00 94.75 83 ASP A C 1
ATOM 666 O O . ASP A 1 83 ? 18.885 -4.413 -9.291 1.00 94.75 83 ASP A O 1
ATOM 670 N N . PHE A 1 84 ? 17.026 -3.659 -8.319 1.00 94.38 84 PHE A N 1
ATOM 671 C CA . PHE A 1 84 ? 16.309 -3.355 -9.558 1.00 94.38 84 PHE A CA 1
ATOM 672 C C . PHE A 1 84 ? 15.541 -2.038 -9.446 1.00 94.38 84 PHE A C 1
ATOM 674 O O . PHE A 1 84 ? 15.299 -1.533 -8.352 1.00 94.38 84 PHE A O 1
ATOM 681 N N . GLU A 1 85 ? 15.130 -1.484 -10.589 1.00 94.19 85 GLU A N 1
ATOM 682 C CA . GLU A 1 85 ? 14.337 -0.255 -10.622 1.00 94.19 85 GLU A CA 1
ATOM 683 C C . GLU A 1 85 ? 12.952 -0.477 -9.991 1.00 94.19 85 GLU A C 1
ATOM 685 O O . GLU A 1 85 ? 12.013 -0.983 -10.614 1.00 94.19 85 GLU A O 1
ATOM 690 N N . PHE A 1 86 ? 12.823 -0.075 -8.729 1.00 95.69 86 PHE A N 1
ATOM 691 C CA . PHE A 1 86 ? 11.590 -0.205 -7.973 1.00 95.69 86 PHE A CA 1
ATOM 692 C C . PHE A 1 86 ? 10.679 1.007 -8.202 1.00 95.69 86 PHE A C 1
ATOM 694 O O . PHE A 1 86 ? 10.843 2.067 -7.614 1.00 95.69 86 PHE A O 1
ATOM 701 N N . LEU A 1 87 ? 9.698 0.855 -9.090 1.00 94.94 87 LEU A N 1
ATOM 702 C CA . LEU A 1 87 ? 8.676 1.867 -9.392 1.00 94.94 87 LEU A CA 1
ATOM 703 C C . LEU A 1 87 ? 7.450 1.806 -8.462 1.00 94.94 87 LEU A C 1
ATOM 705 O O . LEU A 1 87 ? 6.864 0.739 -8.264 1.00 94.94 87 LEU A O 1
ATOM 709 N N . LYS A 1 88 ? 6.989 2.973 -7.991 1.00 93.94 88 LYS A N 1
ATOM 710 C CA . LYS A 1 88 ? 5.854 3.099 -7.056 1.00 93.94 88 LYS A CA 1
ATOM 711 C C . LYS A 1 88 ? 4.538 2.543 -7.609 1.00 93.94 88 LYS A C 1
ATOM 713 O O . LYS A 1 88 ? 3.878 1.751 -6.944 1.00 93.94 88 LYS A O 1
ATOM 718 N N . ASP A 1 89 ? 4.162 2.957 -8.819 1.00 92.00 89 ASP A N 1
ATOM 719 C CA . ASP A 1 89 ? 2.876 2.583 -9.427 1.00 92.00 89 ASP A CA 1
ATOM 720 C C . ASP A 1 89 ? 2.862 1.147 -9.959 1.00 92.00 89 ASP A C 1
ATOM 722 O O . ASP A 1 89 ? 1.818 0.504 -9.945 1.00 92.00 89 ASP A O 1
ATOM 726 N N . ARG A 1 90 ? 4.014 0.643 -10.420 1.00 93.06 90 ARG A N 1
ATOM 727 C CA . ARG A 1 90 ? 4.128 -0.715 -10.967 1.00 93.06 90 ARG A CA 1
ATOM 728 C C . ARG A 1 90 ? 4.330 -1.769 -9.885 1.00 93.06 90 ARG A C 1
ATOM 730 O O . ARG A 1 90 ? 3.794 -2.852 -10.038 1.00 93.06 90 ARG A O 1
ATOM 737 N N . HIS A 1 91 ? 5.096 -1.487 -8.832 1.00 95.06 91 HIS A N 1
ATOM 738 C CA . HIS A 1 91 ? 5.489 -2.512 -7.858 1.00 95.06 91 HIS A CA 1
ATOM 739 C C . HIS A 1 91 ? 4.885 -2.262 -6.480 1.00 95.06 91 HIS A C 1
ATOM 741 O O . HIS A 1 91 ? 4.167 -3.118 -5.976 1.00 95.06 91 HIS A O 1
ATOM 747 N N . LEU A 1 92 ? 5.124 -1.089 -5.879 1.00 96.31 92 LEU A N 1
ATOM 748 C CA . LEU A 1 92 ? 4.738 -0.863 -4.483 1.00 96.31 92 LEU A CA 1
ATOM 749 C C . LEU A 1 92 ? 3.226 -0.895 -4.271 1.00 96.31 92 LEU A C 1
ATOM 751 O O . LEU A 1 92 ? 2.751 -1.595 -3.385 1.00 96.31 92 LEU A O 1
ATOM 755 N N . LYS A 1 93 ? 2.470 -0.115 -5.052 1.00 94.69 93 LYS A N 1
ATOM 756 C CA . LYS A 1 93 ? 1.021 0.009 -4.842 1.00 94.69 93 LYS A CA 1
ATOM 757 C C . LYS A 1 93 ? 0.298 -1.335 -5.005 1.00 94.69 93 LYS A C 1
ATOM 759 O O . LYS A 1 93 ? -0.439 -1.680 -4.087 1.00 94.69 93 LYS A O 1
ATOM 764 N N . PRO A 1 94 ? 0.521 -2.120 -6.080 1.00 95.06 94 PRO A N 1
ATOM 765 C CA . PRO A 1 94 ? -0.077 -3.450 -6.190 1.00 95.06 94 PRO A CA 1
ATOM 766 C C . PRO A 1 94 ? 0.334 -4.383 -5.055 1.00 95.06 94 PRO A C 1
ATOM 768 O O . PRO A 1 94 ? -0.515 -5.089 -4.534 1.00 95.06 94 PRO A O 1
ATOM 771 N N . LEU A 1 95 ? 1.606 -4.349 -4.636 1.00 96.38 95 LEU A N 1
ATOM 772 C CA . LEU A 1 95 ? 2.103 -5.189 -3.547 1.00 96.38 95 LEU A CA 1
ATOM 773 C C . LEU A 1 95 ? 1.384 -4.886 -2.225 1.00 96.38 95 LEU A C 1
ATOM 775 O O . LEU A 1 95 ? 0.928 -5.798 -1.545 1.00 96.38 95 LEU A O 1
ATOM 779 N N . VAL A 1 96 ? 1.254 -3.604 -1.874 1.00 96.88 96 VAL A N 1
ATOM 780 C CA . VAL A 1 96 ? 0.544 -3.173 -0.659 1.00 96.88 96 VAL A CA 1
ATOM 781 C C . VAL A 1 96 ? -0.937 -3.540 -0.725 1.00 96.88 96 VAL A C 1
ATOM 783 O O . VAL A 1 96 ? -1.490 -3.976 0.280 1.00 96.88 96 VAL A O 1
ATOM 786 N N . ILE A 1 97 ? -1.573 -3.379 -1.889 1.00 96.06 97 ILE A N 1
ATOM 787 C CA . ILE A 1 97 ? -2.986 -3.725 -2.073 1.00 96.06 97 ILE A CA 1
ATOM 788 C C . ILE A 1 97 ? -3.194 -5.231 -1.915 1.00 96.06 97 ILE A C 1
ATOM 790 O O . ILE A 1 97 ? -4.049 -5.616 -1.131 1.00 96.06 97 ILE A O 1
ATOM 794 N N . GLU A 1 98 ? -2.404 -6.067 -2.588 1.00 97.31 98 GLU A N 1
ATOM 795 C CA . GLU A 1 98 ? -2.541 -7.528 -2.512 1.00 97.31 98 GLU A CA 1
ATOM 796 C C . GLU A 1 98 ? -2.370 -8.027 -1.073 1.00 97.31 98 GLU A C 1
ATOM 798 O O . GLU A 1 98 ? -3.251 -8.692 -0.537 1.00 97.31 98 GLU A O 1
ATOM 803 N N . HIS A 1 99 ? -1.297 -7.608 -0.394 1.00 97.69 99 HIS A N 1
ATOM 804 C CA . HIS A 1 99 ? -1.080 -7.987 1.003 1.00 97.69 99 HIS A CA 1
ATOM 805 C C . HIS A 1 99 ? -2.151 -7.431 1.951 1.00 97.69 99 HIS A C 1
ATOM 807 O O . HIS A 1 99 ? -2.479 -8.069 2.949 1.00 97.69 99 HIS A O 1
ATOM 813 N N . GLY A 1 100 ? -2.694 -6.245 1.665 1.00 96.56 100 GLY A N 1
ATOM 814 C CA . GLY A 1 100 ? -3.808 -5.680 2.421 1.00 96.56 100 GLY A CA 1
ATOM 815 C C . GLY A 1 100 ? -5.104 -6.468 2.224 1.00 96.56 100 GLY A C 1
ATOM 816 O O . GLY A 1 100 ? -5.826 -6.693 3.191 1.00 96.56 100 GLY A O 1
ATOM 817 N N . LEU A 1 101 ? -5.385 -6.916 0.997 1.00 97.56 101 LEU A N 1
ATOM 818 C CA . LEU A 1 101 ? -6.544 -7.751 0.681 1.00 97.56 101 LEU A CA 1
ATOM 819 C C . LEU A 1 101 ? -6.441 -9.120 1.350 1.00 97.56 101 LEU A C 1
ATOM 821 O O . LEU A 1 101 ? -7.417 -9.549 1.960 1.00 97.56 101 LEU A O 1
ATOM 825 N N . ASP A 1 102 ? -5.267 -9.754 1.303 1.00 98.06 102 ASP A N 1
ATOM 826 C CA . ASP A 1 102 ? -5.008 -11.007 2.014 1.00 98.06 102 ASP A CA 1
ATOM 827 C C . ASP A 1 102 ? -5.272 -10.835 3.515 1.00 98.06 102 ASP A C 1
ATOM 829 O O . ASP A 1 102 ? -6.067 -11.579 4.089 1.00 98.06 102 ASP A O 1
ATOM 833 N N . ALA A 1 103 ? -4.700 -9.794 4.130 1.00 97.06 103 ALA A N 1
ATOM 834 C CA . ALA A 1 103 ? -4.888 -9.514 5.552 1.00 97.06 103 ALA A CA 1
ATOM 835 C C . ALA A 1 103 ? -6.362 -9.288 5.919 1.00 97.06 103 ALA A C 1
ATOM 837 O O . ALA A 1 103 ? -6.825 -9.816 6.923 1.00 97.06 103 ALA A O 1
ATOM 838 N N . VAL A 1 104 ? -7.114 -8.537 5.107 1.00 97.50 104 VAL A N 1
ATOM 839 C CA . VAL A 1 104 ? -8.552 -8.310 5.333 1.00 97.50 104 VAL A CA 1
ATOM 840 C C . VAL A 1 104 ? -9.363 -9.590 5.113 1.00 97.50 104 VAL A C 1
ATOM 842 O O . VAL A 1 104 ? -10.346 -9.809 5.813 1.00 97.50 104 VAL A O 1
ATOM 845 N N . SER A 1 105 ? -8.965 -10.453 4.173 1.00 97.50 105 SER A N 1
ATOM 846 C CA . SER A 1 105 ? -9.674 -11.707 3.880 1.00 97.50 105 SER A CA 1
ATOM 847 C C . SER A 1 105 ? -9.607 -12.730 5.017 1.00 97.50 105 SER A C 1
ATOM 849 O O . SER A 1 105 ? -10.490 -13.581 5.129 1.00 97.50 105 SER A O 1
ATOM 851 N N . GLU A 1 106 ? -8.577 -12.636 5.859 1.00 97.56 106 GLU A N 1
ATOM 852 C CA . GLU A 1 106 ? -8.378 -13.489 7.032 1.00 97.56 106 GLU A CA 1
ATOM 853 C C . GLU A 1 106 ? -9.092 -12.962 8.290 1.00 97.56 106 GLU A C 1
ATOM 855 O O . GLU A 1 106 ? -9.139 -13.668 9.295 1.00 97.56 106 GLU A O 1
ATOM 860 N 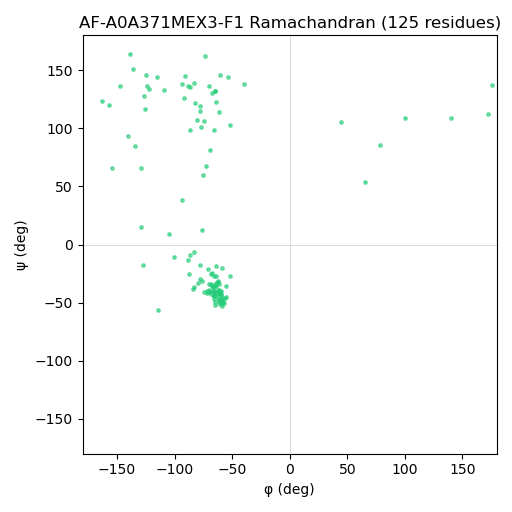N . MET A 1 107 ? -9.646 -11.745 8.252 1.00 98.12 107 MET A N 1
ATOM 861 C CA . MET A 1 107 ? -10.331 -11.124 9.388 1.00 98.12 107 MET A CA 1
ATOM 862 C C . MET A 1 107 ? -11.815 -11.489 9.430 1.00 98.12 107 MET A C 1
ATOM 864 O O . MET A 1 107 ? -12.533 -11.390 8.431 1.00 98.12 107 MET A O 1
ATOM 868 N N . ASP A 1 108 ? -12.304 -11.814 10.624 1.00 97.88 108 ASP A N 1
ATOM 869 C CA . ASP A 1 108 ? -13.738 -11.866 10.885 1.00 97.88 108 ASP A CA 1
ATOM 870 C C . ASP A 1 108 ? -14.330 -10.439 10.967 1.00 97.88 108 ASP A C 1
ATOM 872 O O . ASP A 1 108 ? -13.603 -9.463 11.184 1.00 97.88 108 ASP A O 1
ATOM 876 N N . PRO A 1 109 ? -15.660 -10.263 10.833 1.00 97.50 109 PRO A N 1
ATOM 877 C CA . PRO A 1 109 ? -16.277 -8.932 10.833 1.00 97.50 109 PRO A CA 1
ATOM 878 C C . PRO A 1 109 ? -15.955 -8.065 12.065 1.00 97.50 109 PRO A C 1
ATOM 880 O O . PRO A 1 109 ? -15.794 -6.850 11.936 1.00 97.50 109 PRO A O 1
ATOM 883 N N . ASP A 1 110 ? -15.835 -8.677 13.246 1.00 97.94 110 ASP A N 1
ATOM 884 C CA . ASP A 1 110 ? -15.494 -7.972 14.489 1.00 97.94 110 ASP A CA 1
ATOM 885 C C . ASP A 1 110 ? -14.030 -7.486 14.496 1.00 97.94 110 ASP A C 1
ATOM 887 O O . ASP A 1 110 ? -13.730 -6.397 15.005 1.00 97.94 110 ASP A O 1
ATOM 891 N N . ASP A 1 111 ? -13.126 -8.250 13.876 1.00 97.81 111 ASP A N 1
ATOM 892 C CA . ASP A 1 111 ? -11.716 -7.884 13.725 1.00 97.81 111 ASP A CA 1
ATOM 893 C C . ASP A 1 111 ? -11.565 -6.724 12.741 1.00 97.81 111 ASP A C 1
ATOM 895 O O . ASP A 1 111 ? -10.837 -5.773 13.025 1.00 97.81 111 ASP A O 1
ATOM 899 N N . VAL A 1 112 ? -12.320 -6.735 11.633 1.00 97.62 112 VAL A N 1
ATOM 900 C CA . VAL A 1 112 ? -12.360 -5.610 10.683 1.00 97.62 112 VAL A CA 1
ATOM 901 C C . VAL A 1 112 ? -12.826 -4.333 11.382 1.00 97.62 112 VAL A C 1
ATOM 903 O O . VAL A 1 112 ? -12.201 -3.282 11.235 1.00 97.62 112 VAL A O 1
ATOM 906 N N . HIS A 1 113 ? -13.900 -4.406 12.175 1.00 97.94 113 HIS A N 1
ATOM 907 C CA . HIS A 1 113 ? -14.401 -3.245 12.911 1.00 97.94 113 HIS A CA 1
ATOM 908 C C . HIS A 1 113 ? -13.358 -2.705 13.902 1.00 97.94 113 HIS A C 1
ATOM 910 O O . HIS A 1 113 ? -13.164 -1.492 14.012 1.00 97.94 113 HIS A O 1
ATOM 916 N N . SER A 1 114 ? -12.669 -3.597 14.612 1.00 97.94 114 SER A N 1
ATOM 917 C CA . SER A 1 114 ? -11.611 -3.220 15.553 1.00 97.94 114 SER A CA 1
ATOM 918 C C . SER A 1 114 ? -10.415 -2.586 14.837 1.00 97.94 114 SER A C 1
ATOM 920 O O . SER A 1 114 ? -9.949 -1.525 15.249 1.00 97.94 114 SER A O 1
ATOM 922 N N . ALA A 1 115 ? -9.978 -3.169 13.718 1.00 96.88 115 ALA A N 1
ATOM 923 C CA . ALA A 1 115 ? -8.884 -2.649 12.905 1.00 96.88 115 ALA A CA 1
ATOM 924 C C . ALA A 1 115 ? -9.190 -1.252 12.346 1.00 96.88 115 ALA A C 1
ATOM 926 O O . ALA A 1 115 ? -8.318 -0.387 12.346 1.00 96.88 115 ALA A O 1
ATOM 927 N N . LEU A 1 116 ? -10.431 -0.998 11.919 1.00 96.50 116 LEU A N 1
ATOM 928 C CA . LEU A 1 116 ? -10.856 0.327 11.461 1.00 96.50 116 LEU A CA 1
ATOM 929 C C . LEU A 1 116 ? -10.845 1.364 12.589 1.00 96.50 116 LEU A C 1
ATOM 931 O O . LEU A 1 116 ? -10.346 2.467 12.381 1.00 96.50 116 LEU A O 1
ATOM 935 N N . ALA A 1 117 ? -11.340 1.014 13.779 1.00 96.81 117 ALA A N 1
ATOM 936 C CA . ALA A 1 117 ? -11.311 1.910 14.937 1.00 96.81 117 ALA A CA 1
ATOM 937 C C . ALA A 1 117 ? -9.872 2.236 15.381 1.00 96.81 117 ALA A C 1
ATOM 939 O O . ALA A 1 117 ? -9.572 3.358 15.798 1.00 96.81 117 ALA A O 1
ATOM 940 N N . ASP A 1 118 ? -8.966 1.264 15.279 1.00 95.94 118 ASP A N 1
ATOM 941 C CA . ASP A 1 118 ? -7.544 1.469 15.542 1.00 95.94 118 ASP A CA 1
ATOM 942 C C . ASP A 1 118 ? -6.895 2.370 14.487 1.00 95.94 118 ASP A C 1
ATOM 944 O O . ASP A 1 118 ? -6.154 3.283 14.850 1.00 95.94 118 ASP A O 1
ATOM 948 N N . LEU A 1 119 ? -7.223 2.167 13.207 1.00 94.56 119 LEU A N 1
ATOM 949 C CA . LEU A 1 119 ? -6.735 2.986 12.100 1.00 94.56 119 LEU A CA 1
ATOM 950 C C . LEU A 1 119 ? -7.211 4.439 12.217 1.00 94.56 119 LEU A C 1
ATOM 952 O O . LEU A 1 119 ? -6.418 5.365 12.057 1.00 94.56 119 LEU A O 1
ATOM 956 N N . GLU A 1 120 ? -8.491 4.646 12.534 1.00 94.50 120 GLU A N 1
ATOM 957 C CA . GLU A 1 120 ? -9.053 5.973 12.783 1.00 94.50 120 GLU A CA 1
ATOM 958 C C . GLU A 1 120 ? -8.311 6.660 13.928 1.00 94.50 120 GLU A C 1
ATOM 960 O O . GLU A 1 120 ? -7.895 7.806 13.787 1.00 94.50 120 GLU A O 1
ATOM 965 N N . ARG A 1 121 ? -8.060 5.953 15.035 1.00 94.81 121 ARG A N 1
ATOM 966 C CA . ARG A 1 121 ? -7.327 6.501 16.181 1.00 94.81 121 ARG A CA 1
ATOM 967 C C . ARG A 1 121 ? -5.862 6.812 15.861 1.00 94.81 121 ARG A C 1
ATOM 969 O O . ARG A 1 121 ? -5.362 7.831 16.320 1.00 94.81 121 ARG A O 1
ATOM 976 N N . GLU A 1 122 ? -5.172 5.951 15.114 1.00 93.38 122 GLU A N 1
ATOM 977 C CA . GLU A 1 122 ? -3.754 6.130 14.757 1.00 93.38 122 GLU A CA 1
ATOM 978 C C . GLU A 1 122 ? -3.536 7.350 13.856 1.00 93.38 122 GLU A C 1
ATOM 980 O O . GLU A 1 122 ? -2.560 8.078 14.030 1.00 93.38 122 GLU A O 1
ATOM 985 N N . TYR A 1 123 ? -4.445 7.576 12.904 1.00 92.06 123 TYR A N 1
ATOM 986 C CA . TYR A 1 123 ? -4.327 8.645 11.908 1.00 92.06 123 TYR A CA 1
ATOM 987 C C . TYR A 1 123 ? -5.253 9.837 12.173 1.00 92.06 123 TYR A C 1
ATOM 989 O O . TYR A 1 123 ? -5.343 10.738 11.336 1.00 92.06 123 TYR A O 1
ATOM 997 N N . SER A 1 124 ? -5.913 9.874 13.332 1.00 88.12 124 SER A N 1
ATOM 998 C CA . SER A 1 124 ? -6.619 11.061 13.804 1.00 88.12 124 SER A CA 1
ATOM 999 C C . SER A 1 124 ? -5.612 12.179 14.043 1.00 88.12 124 SER A C 1
ATOM 1001 O O . SER A 1 124 ? -4.673 12.040 14.824 1.00 88.12 124 SER A O 1
ATOM 1003 N N . THR A 1 125 ? -5.808 13.311 13.378 1.00 76.44 125 THR A N 1
ATOM 1004 C CA . THR A 1 125 ? -5.095 14.540 13.715 1.00 76.44 125 THR A CA 1
ATOM 1005 C C . THR A 1 125 ? -5.706 15.090 15.000 1.00 76.44 125 THR A C 1
ATOM 1007 O O . THR A 1 125 ? -6.828 15.590 14.968 1.00 76.44 125 THR A O 1
ATOM 1010 N N . GLU A 1 126 ? -5.012 14.975 16.133 1.00 63.16 126 GLU A N 1
ATOM 1011 C CA . GLU A 1 126 ? -5.344 15.800 17.299 1.00 6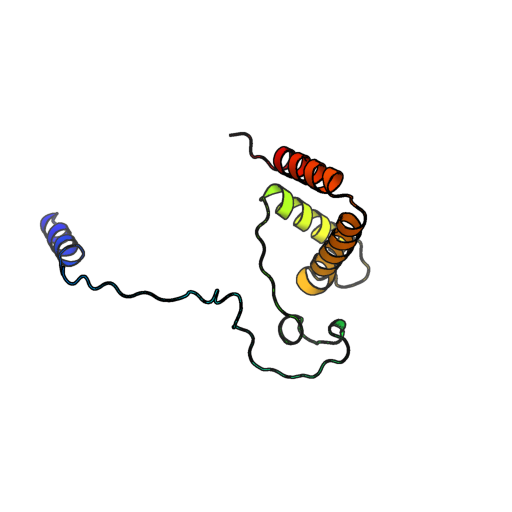3.16 126 GLU A CA 1
ATOM 1012 C C . GLU A 1 126 ? -5.149 17.274 16.888 1.00 63.16 126 GLU A C 1
ATOM 1014 O O . GLU A 1 126 ? -4.036 17.671 16.535 1.00 63.16 126 GLU A O 1
ATOM 1019 N N . GLU A 1 127 ? -6.241 18.047 16.845 1.00 50.44 127 GLU A N 1
ATOM 1020 C CA . GLU A 1 127 ? -6.216 19.516 16.705 1.00 50.44 127 GLU A CA 1
ATOM 1021 C C . GLU A 1 127 ? -5.638 20.202 17.952 1.00 50.44 127 GLU A C 1
ATOM 1023 O O . GLU A 1 127 ? -6.002 19.803 19.085 1.00 50.44 127 GLU A O 1
#

Solvent-accessible surface area (backbone atoms only — not comparable to full-atom values): 8558 Å² total; per-residue (Å²): 136,64,73,71,64,56,53,60,58,52,60,73,74,75,66,87,89,86,89,81,93,81,91,78,89,80,81,84,75,85,82,77,80,89,81,81,86,83,62,88,65,85,59,92,46,65,84,75,43,94,46,65,82,64,61,48,88,88,83,89,81,90,67,55,67,72,57,48,49,50,53,52,49,53,50,55,50,46,45,71,72,43,99,54,92,64,45,59,80,78,46,51,52,55,50,54,48,52,56,50,50,53,58,55,71,75,46,52,76,70,52,50,55,50,52,50,55,49,49,51,62,72,65,51,80,86,127

Foldseek 3Di:
DDPVVVVVVVCVPPDDDDDDDDDDDDDDDPPDDPPDDDDPPPDVDCLPDPDNSNRDRDDDDDDQPVVVVVLVVVQVVCCVPDPDRRDCVNHSVVVCVVVVVVVVVPDDPVRVVVVVVVVCVVRDDDD

pLDDT: mean 78.06, std 21.88, range [29.28, 98.12]

Mean predicted aligned error: 15.42 Å